Protein 6XL7 (pdb70)

Organism: Anopheles freeborni (NCBI:txid7170)

Solvent-accessible surface area: 7331 Å² total; per-residue (Å²): 26,179,111,2,23,117,52,0,69,122,5,19,172,100,6,98,50,67,114,127,42,123,73,61,1,10,124,9,0,66,111,0,9,67,39,43,0,107,95,34,0,30,123,71,0,103,115,36,204,89,101,45,82,3,16,126,87,1,5,62,106,1,11,82,74,0,32,95,30,6,73,96,4,28,15,21,0,0,138,60,9,159,78,83,126,78,102,29,79,74,1,8,105,72,17,62,84,80,5,44,85,26,0,12,103,7,67,21,75,4,61,180,36,1,68,67,211,122,250

InterPro domains:
  IPR056799 Aegyptin/gSG7 salivary protein-like, four-helix bundle [PF25001] (2-114)

Nearest PDB structures (foldseek):
  6xl7-assembly1_A  TM=1.008E+00  e=3.452E-20  Anopheles freeborni
  6xke-assembly1_A  TM=9.863E-01  e=7.454E-12  Anopheles albimanus
  8uh2-assembly1_C  TM=9.551E-01  e=2.753E-10  Anopheles albimanus
  6xmb-assembly1_B  TM=8.067E-01  e=2.455E-10  Anopheles stephensi
  6xmb-assembly2_C-2  TM=8.114E-01  e=1.930E-09  Anopheles stephensi

B-factor: mean 20.25, std 9.91, range [6.24, 59.27]

Structure (mmCIF, N/CA/C/O backbone):
data_6XL7
#
_entry.id   6XL7
#
_cell.length_a   85.980
_cell.length_b   85.980
_cell.length_c   46.080
_cell.angle_alpha   90.000
_cell.angle_beta   90.000
_cell.angle_gamma   90.000
#
_symmetry.space_group_name_H-M   'P 41 21 2'
#
loop_
_entity.id
_entity.type
_entity.pdbx_description
1 polymer SG7.AF
2 non-polymer 'SULFATE ION'
3 non-polymer 'CHLORIDE ION'
4 water water
#
loop_
_atom_site.group_PDB
_atom_site.id
_atom_site.type_symbol
_atom_site.label_atom_id
_atom_site.label_alt_id
_atom_site.label_comp_id
_atom_site.label_asym_id
_atom_site.label_entity_id
_atom_site.label_seq_id
_atom_site.pdbx_PDB_ins_code
_atom_site.Cartn_x
_atom_site.Cartn_y
_atom_site.Cartn_z
_atom_site.occupancy
_atom_site.B_iso_or_equiv
_atom_site.auth_seq_id
_atom_site.auth_comp_id
_atom_site.auth_asym_id
_atom_site.auth_atom_id
_atom_site.pdbx_PDB_model_num
ATOM 1 N N . ALA A 1 1 ? 22.255 -18.318 54.440 1.00 12.18 1 ALA A N 1
ATOM 2 C CA . ALA A 1 1 ? 22.858 -19.079 55.529 1.00 11.87 1 ALA A CA 1
ATOM 3 C C . ALA A 1 1 ? 24.038 -18.312 56.126 1.00 11.75 1 ALA A C 1
ATOM 4 O O . ALA A 1 1 ? 24.366 -17.221 55.664 1.00 12.33 1 ALA A O 1
ATOM 6 N N . ARG A 1 2 ? 24.664 -18.906 57.152 1.00 13.62 2 ARG A N 1
ATOM 7 C CA . ARG A 1 2 ? 25.797 -18.260 57.809 1.00 12.82 2 ARG A CA 1
ATOM 8 C C . ARG A 1 2 ? 26.901 -17.915 56.814 1.00 12.20 2 ARG A C 1
ATOM 9 O O . ARG A 1 2 ? 27.508 -16.843 56.906 1.00 12.66 2 ARG A O 1
ATOM 17 N N . LYS A 1 3 ? 27.182 -18.809 55.859 1.00 13.86 3 LYS A N 1
ATOM 18 C CA . LYS A 1 3 ? 28.240 -18.517 54.888 1.00 14.41 3 LYS A CA 1
ATOM 19 C C . LYS A 1 3 ? 27.957 -17.246 54.102 1.00 13.13 3 LYS A C 1
ATOM 20 O O . LYS A 1 3 ? 28.890 -16.510 53.752 1.00 13.53 3 LYS A O 1
ATOM 26 N N . HIS A 1 4 ? 26.684 -16.953 53.832 1.00 11.37 4 HIS A N 1
ATOM 27 C CA . HIS A 1 4 ? 26.340 -15.732 53.113 1.00 11.21 4 HIS A CA 1
ATOM 28 C C . HIS A 1 4 ? 26.514 -14.499 53.984 1.00 10.88 4 HIS A C 1
ATOM 29 O O . HIS A 1 4 ? 26.903 -13.434 53.486 1.00 11.35 4 HIS A O 1
ATOM 36 N N . VAL A 1 5 ? 26.210 -14.617 55.280 1.00 10.54 5 VAL A N 1
ATOM 37 C CA . VAL A 1 5 ? 26.508 -13.535 56.212 1.00 11.23 5 VAL A CA 1
ATOM 38 C C . VAL A 1 5 ? 27.999 -13.231 56.193 1.00 10.98 5 VAL A C 1
ATOM 39 O O . VAL A 1 5 ? 28.409 -12.067 56.092 1.00 10.98 5 VAL A O 1
ATOM 43 N N . GLN A 1 6 ? 28.827 -14.277 56.244 1.00 11.81 6 GLN A N 1
ATOM 44 C CA . GLN A 1 6 ? 30.272 -14.060 56.247 1.00 11.80 6 GLN A CA 1
ATOM 45 C C . GLN A 1 6 ? 30.744 -13.409 54.951 1.00 11.47 6 GLN A C 1
ATOM 46 O O . GLN A 1 6 ? 31.566 -12.485 54.988 1.00 12.12 6 GLN A O 1
ATOM 52 N N . GLU A 1 7 ? 30.241 -13.870 53.800 1.00 11.60 7 GLU A N 1
ATOM 53 C CA . GLU A 1 7 ? 30.658 -13.277 52.532 1.00 11.91 7 GLU A CA 1
ATOM 54 C C . GLU A 1 7 ? 30.209 -11.823 52.442 1.00 13.18 7 GLU A C 1
ATOM 55 O O . GLU A 1 7 ? 30.947 -10.954 51.958 1.00 13.14 7 GLU A O 1
ATOM 61 N N . LEU A 1 8 ? 29.006 -11.530 52.928 1.00 10.92 8 LEU A N 1
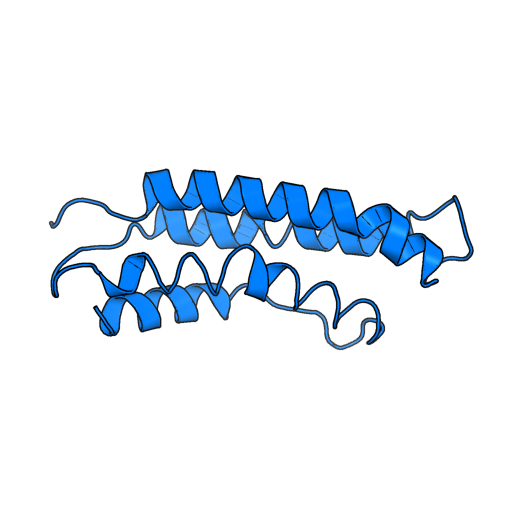ATOM 62 C CA . LEU A 1 8 ? 28.538 -10.157 52.949 1.00 11.67 8 LEU A CA 1
ATOM 63 C C . LEU A 1 8 ? 29.397 -9.298 53.874 1.00 10.81 8 LEU A C 1
ATOM 64 O O . LEU A 1 8 ? 29.737 -8.155 53.539 1.00 12.69 8 LEU A O 1
ATOM 69 N N . LEU A 1 9 ? 29.755 -9.820 55.047 1.00 11.85 9 LEU A N 1
ATOM 70 C CA . LEU A 1 9 ? 30.582 -9.036 55.963 1.00 12.95 9 LEU A CA 1
ATOM 71 C C . LEU A 1 9 ? 32.002 -8.857 55.436 1.00 12.17 9 LEU A C 1
ATOM 72 O O . LEU A 1 9 ? 32.634 -7.827 55.709 1.00 14.01 9 LEU A O 1
ATOM 77 N N . LYS A 1 10 ? 32.508 -9.822 54.668 1.00 11.13 10 LYS A N 1
ATOM 78 C CA . LYS A 1 10 ? 33.773 -9.622 53.969 1.00 13.38 10 LYS A CA 1
ATOM 79 C C . LYS A 1 10 ? 33.697 -8.390 53.077 1.00 14.95 10 LYS A C 1
ATOM 80 O O . LYS A 1 10 ? 34.629 -7.573 53.041 1.00 17.33 10 LYS A O 1
ATOM 86 N N . THR A 1 11 ? 32.571 -8.219 52.392 1.00 13.53 11 THR A N 1
ATOM 87 C CA . THR A 1 11 ? 32.365 -7.038 51.562 1.00 14.08 11 THR A CA 1
ATOM 88 C C . THR A 1 11 ? 32.271 -5.771 52.409 1.00 15.23 11 THR A C 1
ATOM 89 O O . THR A 1 11 ? 32.818 -4.727 52.033 1.00 14.94 11 THR A O 1
ATOM 93 N N . PHE A 1 12 ? 31.596 -5.830 53.564 1.00 13.02 12 PHE A N 1
ATOM 94 C CA . PHE A 1 12 ? 31.521 -4.646 54.416 1.00 14.89 12 PHE A CA 1
ATOM 95 C C . PHE A 1 12 ? 32.890 -4.240 54.942 1.00 14.94 12 PHE A C 1
ATOM 96 O O . PHE A 1 12 ? 33.152 -3.043 55.122 1.00 16.01 12 PHE A O 1
ATOM 104 N N . ARG A 1 13 ? 33.777 -5.211 55.189 1.00 15.59 13 ARG A N 1
ATOM 105 C CA . ARG A 1 13 ? 35.141 -4.888 55.598 1.00 16.07 13 ARG A CA 1
ATOM 106 C C . ARG A 1 13 ? 35.826 -3.989 54.577 1.00 17.73 13 ARG A C 1
ATOM 107 O O . ARG A 1 13 ? 36.692 -3.184 54.939 1.00 19.02 13 ARG A O 1
ATOM 115 N N . ARG A 1 14 ? 35.434 -4.086 53.306 1.00 17.62 14 ARG A N 1
ATOM 116 C CA A ARG A 1 14 ? 36.008 -3.259 52.250 0.46 20.48 14 ARG A CA 1
ATOM 117 C CA B ARG A 1 14 ? 36.022 -3.259 52.262 0.54 20.48 14 ARG A CA 1
ATOM 118 C C . ARG A 1 14 ? 35.478 -1.832 52.253 1.00 23.30 14 ARG A C 1
ATOM 119 O O . ARG A 1 14 ? 36.035 -0.984 51.546 1.00 29.24 14 ARG A O 1
ATOM 134 N N . ILE A 1 15 ? 34.420 -1.554 53.013 1.00 17.20 15 ILE A N 1
ATOM 135 C CA . ILE A 1 15 ? 33.907 -0.191 53.205 1.00 18.42 15 ILE A CA 1
ATOM 136 C C . ILE A 1 15 ? 34.701 0.380 54.368 1.00 26.55 15 ILE A C 1
ATOM 137 O O . ILE A 1 15 ? 34.361 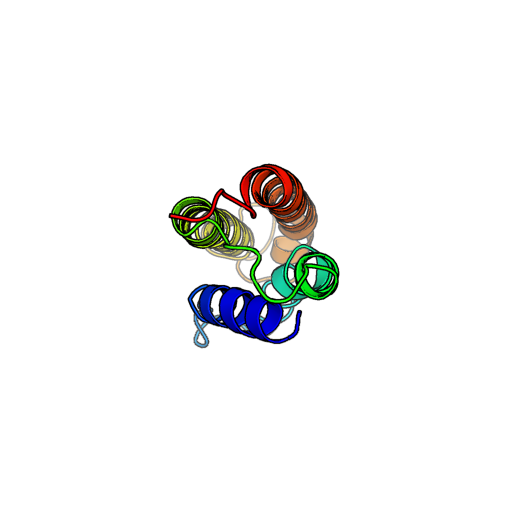0.189 55.537 1.00 26.43 15 ILE A O 1
ATOM 142 N N . ASP A 1 16 ? 35.776 1.088 54.045 1.00 24.76 16 ASP A N 1
ATOM 143 C CA . ASP A 1 16 ? 36.689 1.569 55.066 1.00 26.89 16 ASP A CA 1
ATOM 144 C C . ASP A 1 16 ? 36.268 2.939 55.575 1.00 27.60 16 ASP A C 1
ATOM 145 O O . ASP A 1 16 ? 35.555 3.692 54.907 1.00 23.29 16 ASP A O 1
ATOM 150 N N . PHE A 1 17 ? 36.719 3.245 56.786 1.00 22.38 17 PHE A N 1
ATOM 151 C CA . PHE A 1 17 ? 36.518 4.537 57.417 1.00 18.04 17 PHE A CA 1
ATOM 152 C C . PHE A 1 17 ? 37.878 5.117 57.772 1.00 24.13 17 PHE A C 1
ATOM 153 O O . PHE A 1 17 ? 38.762 4.397 58.248 1.00 27.87 17 PHE A O 1
ATOM 161 N N . ASP A 1 18 ? 38.051 6.412 57.521 1.00 23.26 18 ASP A N 1
ATOM 162 C CA . ASP A 1 18 ? 39.313 7.095 57.801 1.00 22.55 18 ASP A CA 1
ATOM 163 C C . ASP A 1 18 ? 39.313 7.504 59.269 1.00 23.47 18 ASP A C 1
ATOM 164 O O . ASP A 1 18 ? 38.692 8.498 59.649 1.00 22.19 18 ASP A O 1
ATOM 169 N N . GLU A 1 19 ? 40.044 6.746 60.095 1.00 26.40 19 GLU A N 1
ATOM 170 C CA . GLU A 1 19 ? 40.035 6.940 61.540 1.00 23.50 19 GLU A CA 1
ATOM 171 C C . GLU A 1 19 ? 40.705 8.233 61.984 1.00 26.33 19 GLU A C 1
ATOM 172 O O . GLU A 1 19 ? 40.624 8.572 63.169 1.00 30.02 19 GLU A O 1
ATOM 178 N N . THR A 1 20 ? 41.361 8.963 61.082 1.00 25.13 20 THR A N 1
ATOM 179 C CA . THR A 1 20 ? 41.885 10.272 61.446 1.00 23.88 20 THR A CA 1
ATOM 180 C C . THR A 1 20 ? 40.811 11.357 61.456 1.00 23.62 20 THR A C 1
ATOM 181 O O . THR A 1 20 ? 41.076 12.466 61.941 1.00 23.96 20 THR A O 1
ATOM 185 N N . ARG A 1 21 ? 39.614 11.065 60.949 1.00 20.68 21 ARG A N 1
ATOM 186 C CA . ARG A 1 21 ? 38.535 12.040 60.921 1.00 19.08 21 ARG A CA 1
ATOM 187 C C . ARG A 1 21 ? 37.886 12.164 62.301 1.00 19.42 21 ARG A C 1
ATOM 188 O O . ARG A 1 21 ? 38.069 11.314 63.178 1.00 22.59 21 ARG A O 1
ATOM 196 N N . LYS A 1 22 ? 37.139 13.255 62.493 1.00 19.41 22 LYS A N 1
ATOM 197 C CA . LYS A 1 22 ? 36.591 13.567 63.811 1.00 19.10 22 LYS A CA 1
ATOM 198 C C . LYS A 1 22 ? 35.648 12.463 64.272 1.00 17.86 22 LYS A C 1
ATOM 199 O O . LYS A 1 22 ? 34.857 11.934 63.488 1.00 16.85 22 LYS A O 1
ATOM 205 N N . SER A 1 23 ? 35.727 12.135 65.563 1.00 19.53 23 SER A N 1
ATOM 206 C CA A SER A 1 23 ? 34.931 11.029 66.096 0.66 22.94 23 SER A CA 1
ATOM 207 C CA B SER A 1 23 ? 34.932 11.028 66.093 0.34 22.97 23 SER A CA 1
ATOM 208 C C . SER A 1 23 ? 33.435 11.279 65.947 1.00 19.64 23 SER A C 1
ATOM 209 O O . SER A 1 23 ? 32.670 10.331 65.724 1.00 18.46 23 SER A O 1
ATOM 214 N N . VAL A 1 24 ? 32.986 12.525 66.079 1.00 18.70 24 VAL A N 1
ATOM 215 C CA . VAL A 1 24 ? 31.553 12.775 65.947 1.00 16.11 24 VAL A CA 1
ATOM 216 C C . VAL A 1 24 ? 31.073 12.418 64.543 1.00 15.63 24 VAL A C 1
ATOM 217 O O . VAL A 1 24 ? 29.981 11.860 64.367 1.00 16.77 24 VAL A O 1
ATOM 221 N N . TYR A 1 25 ? 31.889 12.710 63.528 1.00 16.03 25 TYR A N 1
ATOM 222 C CA . TYR A 1 25 ? 31.551 12.309 62.169 1.00 14.01 25 TYR A CA 1
ATOM 223 C C . TYR A 1 25 ? 31.615 10.791 62.011 1.00 14.55 25 TYR A C 1
ATOM 224 O O . TYR A 1 25 ? 30.707 10.179 61.433 1.00 13.32 25 TYR A O 1
ATOM 233 N N . LEU A 1 26 ? 32.683 10.165 62.518 1.00 14.80 26 LEU A N 1
ATOM 234 C CA . LEU A 1 26 ? 32.846 8.722 62.352 1.00 15.21 26 LEU A CA 1
ATOM 235 C C . LEU A 1 26 ? 31.681 7.955 62.958 1.00 15.35 26 LEU A C 1
ATOM 236 O O . LEU A 1 26 ? 31.209 6.969 62.377 1.00 16.28 26 LEU A O 1
ATOM 241 N N . GLN A 1 27 ? 31.208 8.386 64.131 1.00 16.28 27 GLN A N 1
ATOM 242 C CA . GLN A 1 27 ? 30.081 7.709 64.765 1.00 18.81 27 GLN A CA 1
ATOM 243 C C . GLN A 1 27 ? 28.841 7.756 63.883 1.00 16.57 27 GLN A C 1
ATOM 244 O O . GLN A 1 27 ? 28.144 6.748 63.723 1.00 17.22 27 GLN A O 1
ATOM 250 N N . SER A 1 28 ? 28.552 8.913 63.293 1.00 14.93 28 SER A N 1
ATOM 251 C CA A SER A 1 28 ? 27.396 9.029 62.412 0.32 13.29 28 SER A CA 1
ATOM 252 C CA B SER A 1 28 ? 27.390 9.018 62.413 0.68 13.21 28 SER A CA 1
ATOM 253 C C . SER A 1 28 ? 27.606 8.254 61.117 1.00 13.04 28 SER A C 1
ATOM 254 O O . SER A 1 28 ? 26.682 7.601 60.613 1.00 13.00 28 SER A O 1
ATOM 259 N N . ALA A 1 29 ? 28.813 8.321 60.553 1.00 11.86 29 ALA A N 1
ATOM 260 C CA . ALA A 1 29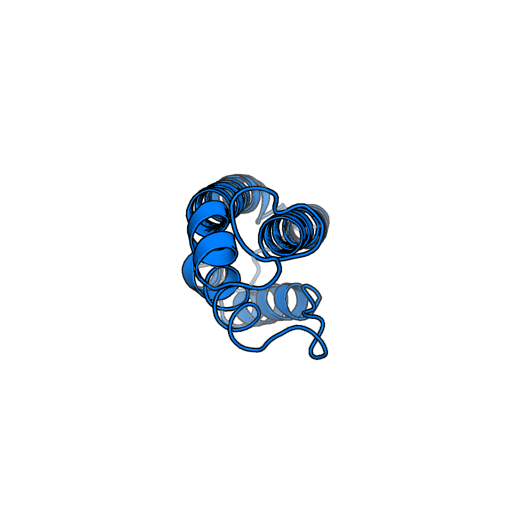 ? 29.083 7.597 59.313 1.00 11.56 29 ALA A CA 1
ATOM 261 C C . ALA A 1 29 ? 28.928 6.095 59.510 1.00 12.24 29 ALA A C 1
ATOM 262 O O . ALA A 1 29 ? 28.282 5.417 58.703 1.00 13.13 29 ALA A O 1
ATOM 264 N N . LYS A 1 30 ? 29.491 5.567 60.599 1.00 13.01 30 LYS A N 1
ATOM 265 C CA . LYS A 1 30 ? 29.391 4.138 60.876 1.00 12.62 30 LYS A CA 1
ATOM 266 C C . LYS A 1 30 ? 27.963 3.731 61.195 1.00 13.25 30 LYS A C 1
ATOM 267 O O . LYS A 1 30 ? 27.493 2.685 60.721 1.00 14.77 30 LYS A O 1
ATOM 273 N N . PHE A 1 31 ? 27.243 4.540 61.978 1.00 14.05 31 PHE A N 1
ATOM 274 C CA A PHE A 1 31 ? 25.861 4.193 62.280 0.37 15.46 31 PHE A CA 1
ATOM 275 C CA B PHE A 1 31 ? 25.850 4.220 62.282 0.63 15.44 31 PHE A CA 1
ATOM 276 C C . PHE A 1 31 ? 25.017 4.132 61.015 1.00 15.66 31 PHE A C 1
ATOM 277 O O . PHE A 1 31 ? 24.155 3.257 60.882 1.00 15.70 31 PHE A O 1
ATOM 292 N N . GLY A 1 32 ? 25.249 5.049 60.073 1.00 13.31 32 GLY A N 1
ATOM 293 C CA . GLY A 1 32 ? 24.494 5.011 58.833 1.00 12.17 32 GLY A CA 1
ATOM 294 C C . GLY A 1 32 ? 24.676 3.701 58.094 1.00 11.82 32 GLY A C 1
ATOM 295 O O . GLY A 1 32 ? 23.704 3.077 57.660 1.00 11.89 32 GLY A O 1
ATOM 296 N N . VAL A 1 33 ? 25.929 3.271 57.937 1.00 11.12 33 VAL A N 1
ATOM 297 C CA . VAL A 1 33 ? 26.197 2.015 57.238 1.00 11.42 33 VAL A CA 1
ATOM 298 C C . VAL A 1 33 ? 25.596 0.840 58.001 1.00 11.29 33 VAL A C 1
ATOM 299 O O . VAL A 1 33 ? 24.997 -0.062 57.397 1.00 11.94 33 VAL A O 1
ATOM 303 N N . GLN A 1 34 ? 25.727 0.839 59.330 1.00 12.71 34 GLN A N 1
ATOM 304 C CA . GLN A 1 34 ? 25.193 -0.263 60.132 1.00 13.29 34 GLN A CA 1
ATOM 305 C C . GLN A 1 34 ? 23.681 -0.361 59.997 1.00 14.47 34 GLN A C 1
ATOM 306 O O . GLN A 1 34 ? 23.128 -1.452 59.798 1.00 14.57 34 GLN A O 1
ATOM 312 N N . SER A 1 35 ? 22.987 0.771 60.138 1.00 14.03 35 SER A N 1
ATOM 313 C CA . SER A 1 35 ? 21.531 0.744 60.245 1.00 14.12 35 SER A CA 1
ATOM 314 C C . SER A 1 35 ? 20.871 0.617 58.876 1.00 13.81 35 SER A C 1
ATOM 315 O O . SER A 1 35 ? 19.843 -0.053 58.744 1.00 15.89 35 SER A O 1
ATOM 318 N N . GLN A 1 36 ? 21.435 1.255 57.854 1.00 13.43 36 GLN A N 1
ATOM 319 C CA . GLN A 1 36 ? 20.802 1.256 56.546 1.00 13.23 36 GLN A CA 1
ATOM 320 C C . GLN A 1 36 ? 21.204 0.069 55.681 1.00 13.04 36 GLN A C 1
ATOM 321 O O . GLN A 1 36 ? 20.460 -0.282 54.751 1.00 13.86 36 GLN A O 1
ATOM 327 N N . LEU A 1 37 ? 22.348 -0.559 55.966 1.00 12.41 37 LEU A N 1
ATOM 328 C CA . LEU A 1 37 ? 22.885 -1.593 55.086 1.00 12.13 37 LEU A CA 1
ATOM 329 C C . LEU A 1 37 ? 23.246 -2.887 55.809 1.00 12.85 37 LEU A C 1
ATOM 330 O O . LEU A 1 37 ? 22.719 -3.953 55.460 1.00 12.07 37 LEU A O 1
ATOM 335 N N . ARG A 1 38 ? 24.132 -2.827 56.809 1.00 11.39 38 ARG A N 1
ATOM 336 C CA A ARG A 1 38 ? 24.665 -4.057 57.393 0.47 11.73 38 ARG A CA 1
ATOM 337 C CA B ARG A 1 38 ? 24.660 -4.061 57.377 0.53 11.71 38 ARG A CA 1
ATOM 338 C C . ARG A 1 38 ? 23.560 -4.882 58.048 1.00 11.89 38 ARG A C 1
ATOM 339 O O . ARG A 1 38 ? 23.434 -6.083 57.792 1.00 12.02 38 ARG A O 1
ATOM 354 N N . GLU A 1 39 ? 22.748 -4.247 58.893 1.00 12.06 39 GLU A N 1
ATOM 355 C CA . GLU A 1 39 ? 21.685 -5.010 59.555 1.00 14.94 39 GLU A CA 1
ATOM 356 C C . GLU A 1 39 ? 20.650 -5.563 58.582 1.00 14.17 39 GLU A C 1
ATOM 357 O O . GLU A 1 39 ? 20.423 -6.786 58.590 1.00 14.03 39 GLU A O 1
ATOM 363 N N . PRO A 1 40 ? 20.016 -4.770 57.712 1.00 12.93 40 PRO A N 1
ATOM 364 C CA . PRO A 1 40 ? 18.998 -5.365 56.830 1.00 13.96 40 PRO A CA 1
ATOM 365 C C . PRO A 1 40 ? 19.555 -6.368 55.836 1.00 12.17 40 PRO A C 1
ATOM 366 O O . PRO A 1 40 ? 18.901 -7.381 55.571 1.00 13.94 40 PRO A O 1
ATOM 370 N N . LEU A 1 41 ? 20.756 -6.148 55.302 1.00 11.53 41 LEU A N 1
ATOM 371 C CA . LEU A 1 41 ? 21.255 -7.096 54.308 1.00 11.72 41 LEU A CA 1
ATOM 372 C C . LEU A 1 41 ? 21.716 -8.406 54.944 1.00 11.98 41 LEU A C 1
ATOM 373 O O . LEU A 1 41 ? 21.543 -9.474 54.344 1.00 12.29 41 LEU A O 1
ATOM 378 N N A THR A 1 42 ? 22.305 -8.342 56.137 0.56 11.59 42 THR A N 1
ATOM 379 N N B THR A 1 42 ? 22.300 -8.366 56.152 0.44 11.60 42 THR A N 1
ATOM 380 C CA A THR A 1 42 ? 22.648 -9.566 56.844 0.56 11.74 42 THR A CA 1
ATOM 381 C CA B THR A 1 42 ? 22.649 -9.625 56.810 0.44 11.74 42 THR A CA 1
ATOM 382 C C A THR A 1 42 ? 21.403 -10.396 57.112 0.56 11.93 42 THR A C 1
ATOM 383 C C B THR A 1 42 ? 21.401 -10.425 57.153 0.44 12.03 42 THR A C 1
ATOM 384 O O A THR A 1 42 ? 21.392 -11.610 56.883 0.56 12.33 42 THR A O 1
ATOM 385 O O B THR A 1 42 ? 21.390 -11.654 57.023 0.44 12.47 42 THR A O 1
ATOM 392 N N . LYS A 1 43 ? 20.338 -9.749 57.598 1.00 13.56 43 LYS A N 1
ATOM 393 C CA . LYS A 1 43 ? 19.087 -10.458 57.854 1.00 15.32 43 LYS A CA 1
ATOM 394 C C . LYS A 1 43 ? 18.560 -11.113 56.586 1.00 14.22 43 LYS A C 1
ATOM 395 O O . LYS A 1 43 ? 18.037 -12.234 56.627 1.00 16.99 43 LYS A O 1
ATOM 401 N N . LYS A 1 44 ? 18.687 -10.430 55.450 1.00 14.20 44 LYS A N 1
ATOM 402 C CA . LYS A 1 44 ? 18.188 -10.972 54.191 1.00 14.83 44 LYS A CA 1
ATOM 403 C C . LYS A 1 44 ? 18.937 -12.241 53.803 1.00 13.51 44 LYS A C 1
ATOM 404 O O . LYS A 1 44 ? 18.323 -13.276 53.502 1.00 17.19 44 LYS A O 1
ATOM 410 N N . VAL A 1 45 ? 20.270 -12.186 53.801 1.00 12.97 45 VAL A N 1
ATOM 411 C CA . VAL A 1 45 ? 21.042 -13.318 53.297 1.00 13.52 45 VAL A CA 1
ATOM 412 C C . VAL A 1 45 ? 21.065 -14.477 54.270 1.00 14.61 45 VAL A C 1
ATOM 413 O O . VAL A 1 45 ? 21.328 -15.612 53.856 1.00 14.22 45 VAL A O 1
ATOM 417 N N . LEU A 1 46 ? 20.796 -14.227 55.548 1.00 15.80 46 LEU A N 1
ATOM 418 C CA . LEU A 1 46 ? 20.696 -15.325 56.495 1.00 16.67 46 LEU A CA 1
ATOM 419 C C . LEU A 1 46 ? 19.688 -16.368 56.025 1.00 15.88 46 LEU A C 1
ATOM 420 O O . LEU A 1 46 ? 19.897 -17.565 56.244 1.00 18.29 46 LEU A O 1
ATOM 425 N N . ASN A 1 47 ? 18.615 -15.931 55.343 1.00 18.62 47 ASN A N 1
ATOM 426 C CA . ASN A 1 47 ? 17.533 -16.812 54.896 1.00 22.87 47 ASN A CA 1
ATOM 427 C C . ASN A 1 47 ? 17.925 -17.740 53.758 1.00 18.59 47 ASN A C 1
ATOM 428 O O . ASN A 1 47 ? 17.221 -18.724 53.515 1.00 22.73 47 ASN A O 1
ATOM 433 N N . TYR A 1 48 ? 18.995 -17.441 53.041 1.00 15.66 48 TYR A N 1
ATOM 434 C CA . TYR A 1 48 ? 19.290 -18.166 51.815 1.00 13.49 48 TYR A CA 1
ATOM 435 C C . TYR A 1 48 ? 19.665 -19.605 52.134 1.00 15.29 48 TYR A C 1
ATOM 436 O O . TYR A 1 48 ? 20.320 -19.878 53.145 1.00 14.80 48 TYR A O 1
ATOM 445 N N . TRP A 1 49 ? 19.272 -20.533 51.260 1.00 13.06 49 TRP A N 1
ATOM 446 C CA . TRP A 1 49 ? 19.707 -21.908 51.441 1.00 13.32 49 TRP A CA 1
ATOM 447 C C . TRP A 1 49 ? 21.212 -22.015 51.257 1.00 13.22 49 TRP A C 1
ATOM 448 O O . TRP A 1 49 ? 21.871 -21.133 50.694 1.00 12.49 49 TRP A O 1
ATOM 459 N N . ASP A 1 50 ? 21.736 -23.157 51.699 1.00 18.26 50 ASP A N 1
ATOM 460 C CA . ASP A 1 50 ? 23.169 -23.321 51.883 1.00 17.45 50 ASP A CA 1
ATOM 461 C C . ASP A 1 50 ? 23.969 -23.013 50.614 1.00 17.39 50 ASP A C 1
ATOM 462 O O . ASP A 1 50 ? 25.102 -22.531 50.702 1.00 20.00 50 ASP A O 1
ATOM 467 N N . ASP A 1 51 ? 23.414 -23.273 49.424 1.00 13.91 51 ASP A N 1
ATOM 468 C CA . ASP A 1 51 ? 24.194 -23.171 48.193 1.00 13.89 51 ASP A CA 1
ATOM 469 C C . ASP A 1 51 ? 23.767 -22.029 47.267 1.00 12.61 51 ASP A C 1
ATOM 470 O O . ASP A 1 51 ? 24.150 -22.011 46.091 1.00 15.17 51 ASP A O 1
ATOM 475 N N . VAL A 1 52 ? 23.014 -21.055 47.779 1.00 12.19 52 VAL A N 1
ATOM 476 C CA . VAL A 1 52 ? 22.802 -19.825 47.021 1.00 12.02 52 VAL A CA 1
ATOM 477 C C . VAL A 1 52 ? 24.149 -19.188 46.703 1.00 13.83 52 VAL A C 1
ATOM 478 O O . VAL A 1 52 ? 25.071 -19.185 47.533 1.00 13.31 52 VAL A O 1
ATOM 482 N N . LYS A 1 53 ? 24.274 -18.652 45.488 1.00 13.05 53 LYS A N 1
ATOM 483 C CA . LYS A 1 53 ? 25.464 -17.915 45.073 1.00 12.73 53 LYS A CA 1
ATOM 484 C C . LYS A 1 53 ? 25.167 -16.419 45.080 1.00 14.45 53 LYS A C 1
ATOM 485 O O . LYS A 1 53 ? 24.143 -15.979 44.541 1.00 14.24 53 LYS A O 1
ATOM 491 N N . LEU A 1 54 ? 26.045 -15.642 45.710 1.00 12.89 54 LEU A N 1
ATOM 492 C CA . LEU A 1 54 ? 25.934 -14.188 45.688 1.00 12.11 54 LEU A CA 1
ATOM 493 C C . LEU A 1 54 ? 26.650 -13.626 44.466 1.00 12.64 54 LEU A C 1
ATOM 494 O O . LEU A 1 54 ? 27.661 -14.164 44.011 1.00 14.21 54 LEU A O 1
ATOM 499 N N . SER A 1 55 ? 26.128 -12.513 43.959 1.00 13.18 55 SER A N 1
ATOM 500 C CA . SER A 1 55 ? 26.734 -11.816 42.829 1.00 15.14 55 SER A CA 1
ATOM 501 C C . SER A 1 55 ? 27.902 -10.954 43.301 1.00 14.59 55 SER A C 1
ATOM 502 O O . SER A 1 55 ? 27.707 -9.965 44.019 1.00 12.73 55 SER A O 1
ATOM 505 N N . LYS A 1 56 ? 29.109 -11.294 42.845 1.00 14.14 56 LYS A N 1
ATOM 506 C CA . LYS A 1 56 ? 30.284 -10.503 43.203 1.00 17.22 56 LYS A CA 1
ATOM 507 C C . LYS A 1 56 ? 30.207 -9.094 42.627 1.00 15.38 56 LYS A C 1
ATOM 508 O O . LYS A 1 56 ? 30.617 -8.132 43.285 1.00 16.01 56 LYS A O 1
ATOM 514 N N . THR A 1 57 ? 29.671 -8.944 41.417 1.00 17.11 57 THR A N 1
ATOM 515 C CA . THR A 1 57 ? 29.550 -7.603 40.849 1.00 16.99 57 THR A CA 1
ATOM 516 C C . THR A 1 57 ? 28.580 -6.756 41.656 1.00 15.00 57 THR A C 1
ATOM 517 O O . THR A 1 57 ? 28.817 -5.563 41.863 1.00 16.25 57 THR A O 1
ATOM 521 N N . CYS A 1 58 ? 27.49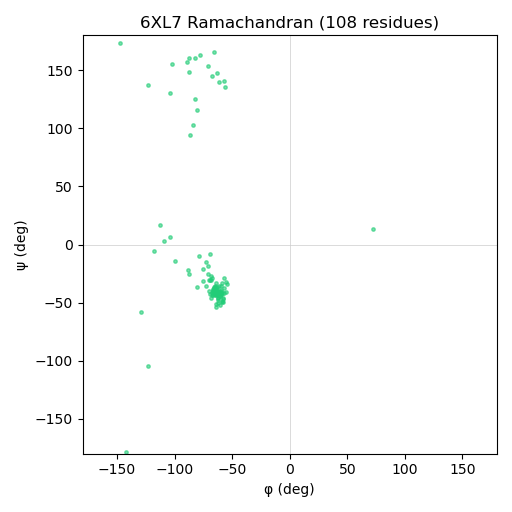7 -7.359 42.151 1.00 13.55 58 CYS A N 1
ATOM 522 C CA . CYS A 1 58 ? 26.561 -6.629 42.999 1.00 14.55 58 CYS A CA 1
ATOM 523 C C . CYS A 1 58 ? 27.242 -6.156 44.275 1.00 12.24 58 CYS A C 1
ATOM 524 O O . CYS A 1 58 ? 27.095 -4.995 44.685 1.00 13.34 58 CYS A O 1
ATOM 527 N N . LEU A 1 59 ? 27.998 -7.049 44.919 1.00 12.09 59 LEU A N 1
ATOM 528 C CA . LEU A 1 59 ? 28.689 -6.691 46.154 1.00 13.08 59 LEU A CA 1
ATOM 529 C C . LEU A 1 59 ? 29.722 -5.599 45.913 1.00 12.67 59 LEU A C 1
ATOM 530 O O . LEU A 1 59 ? 29.823 -4.642 46.695 1.00 12.52 59 LEU A O 1
ATOM 535 N N . ASP A 1 60 ? 30.474 -5.704 44.818 1.00 13.79 60 ASP A N 1
ATOM 536 C CA . ASP A 1 60 ? 31.496 -4.707 44.508 1.00 13.87 60 ASP A CA 1
ATOM 537 C C . ASP A 1 60 ? 30.878 -3.331 44.286 1.00 14.95 60 ASP A C 1
ATOM 538 O O . ASP A 1 60 ? 31.428 -2.315 44.733 1.00 15.20 60 ASP A O 1
ATOM 543 N N . ARG A 1 61 ? 29.733 -3.281 43.596 1.00 13.59 61 ARG A N 1
ATOM 544 C CA . ARG A 1 61 ? 29.049 -2.008 43.378 1.00 15.72 61 ARG A CA 1
ATOM 545 C C . ARG A 1 61 ? 28.558 -1.413 44.684 1.00 13.91 61 ARG A C 1
ATOM 546 O O . ARG A 1 61 ? 28.555 -0.186 44.846 1.00 13.67 61 ARG A O 1
ATOM 554 N N . MET A 1 62 ? 28.116 -2.247 45.625 1.00 13.25 62 MET A N 1
ATOM 555 C CA . MET A 1 62 ? 27.723 -1.697 46.913 1.00 13.94 62 MET A CA 1
ATOM 556 C C . MET A 1 62 ? 28.887 -0.979 47.575 1.00 13.94 62 MET A C 1
ATOM 557 O O . MET A 1 62 ? 28.715 0.105 48.142 1.00 13.48 62 MET A O 1
ATOM 562 N N . VAL A 1 63 ? 30.086 -1.555 47.496 1.00 11.94 63 VAL A N 1
ATOM 563 C CA . VAL A 1 63 ? 31.249 -0.947 48.136 1.00 13.26 63 VAL A CA 1
ATOM 564 C C . VAL A 1 63 ? 31.541 0.426 47.538 1.00 12.37 63 VAL A C 1
ATOM 565 O O . VAL A 1 63 ? 31.713 1.409 48.267 1.00 12.40 63 VAL A O 1
ATOM 569 N N . THR A 1 64 ? 31.617 0.519 46.207 1.00 11.46 64 THR A N 1
ATOM 570 C CA . THR A 1 64 ? 31.966 1.809 45.608 1.00 12.69 64 THR A CA 1
ATOM 571 C C . THR A 1 64 ? 30.867 2.834 45.838 1.00 13.03 64 THR A C 1
ATOM 572 O O . THR A 1 64 ? 31.160 3.997 46.137 1.00 12.04 64 THR A O 1
ATOM 576 N N . LYS A 1 65 ? 29.601 2.421 45.741 1.00 12.20 65 LYS A N 1
ATOM 577 C CA . LYS A 1 65 ? 28.506 3.361 45.952 1.00 12.52 65 LYS A CA 1
ATOM 578 C C . LYS A 1 65 ? 28.526 3.914 47.368 1.00 11.94 65 LYS A C 1
ATOM 579 O O . LYS A 1 65 ? 28.367 5.125 47.574 1.00 11.58 65 LYS A O 1
ATOM 585 N N . VAL A 1 66 ? 28.747 3.050 48.358 1.00 10.75 66 VAL A N 1
ATOM 586 C CA . VAL A 1 66 ? 28.796 3.505 49.746 1.00 11.27 66 VAL A CA 1
ATOM 587 C C . VAL A 1 66 ? 29.981 4.425 49.956 1.00 12.77 66 VAL A C 1
ATOM 588 O O . VAL A 1 66 ? 29.869 5.471 50.613 1.00 12.72 66 VAL A O 1
ATOM 592 N N . ASN A 1 67 ? 31.133 4.083 49.384 1.00 11.84 67 ASN A N 1
ATOM 593 C CA A ASN A 1 67 ? 32.275 4.942 49.593 0.63 13.01 67 ASN A CA 1
ATOM 594 C CA B ASN A 1 67 ? 32.329 4.923 49.495 0.37 13.00 67 ASN A CA 1
ATOM 595 C C . ASN A 1 67 ? 32.041 6.340 49.012 1.00 11.95 67 ASN A C 1
ATOM 596 O O . ASN A 1 67 ? 32.381 7.334 49.663 1.00 12.36 67 ASN A O 1
ATOM 605 N N . ASP A 1 68 ? 31.383 6.448 47.846 1.00 11.70 68 ASP A N 1
ATOM 606 C CA . ASP A 1 68 ? 31.076 7.762 47.273 1.00 11.75 68 ASP A CA 1
ATOM 607 C C . ASP A 1 68 ? 30.056 8.529 48.112 1.00 11.40 68 ASP A C 1
ATOM 608 O O . ASP A 1 68 ? 30.203 9.743 48.328 1.00 10.65 68 ASP A O 1
ATOM 613 N N . VAL A 1 69 ? 29.010 7.849 48.573 1.00 10.17 69 VAL A N 1
ATOM 614 C CA . VAL A 1 69 ? 28.001 8.483 49.418 1.00 9.65 69 VAL A CA 1
ATOM 615 C C . VAL A 1 69 ? 28.619 8.958 50.728 1.00 9.84 69 VAL A C 1
ATOM 616 O O . VAL A 1 69 ? 28.326 10.062 51.208 1.00 10.17 69 VAL A O 1
ATOM 620 N N . LYS A 1 70 ? 29.517 8.157 51.306 1.00 9.69 70 LYS A N 1
ATOM 621 C CA . LYS A 1 70 ? 30.158 8.534 52.558 1.00 10.02 70 LYS A CA 1
ATOM 622 C C . LYS A 1 70 ? 31.132 9.695 52.367 1.00 9.16 70 LYS A C 1
ATOM 623 O O . LYS A 1 70 ? 31.180 10.603 53.207 1.00 10.27 70 LYS A O 1
ATOM 629 N N . GLU A 1 71 ? 31.900 9.714 51.269 1.00 10.20 71 GLU A N 1
ATOM 630 C CA . GLU A 1 71 ? 32.757 10.872 51.014 1.00 11.01 71 GLU A CA 1
ATOM 631 C C . GLU A 1 71 ? 31.926 12.139 50.863 1.00 10.16 71 GLU A C 1
ATOM 632 O O . GLU A 1 71 ? 32.349 13.227 51.282 1.00 10.61 71 GLU A O 1
ATOM 638 N N . THR A 1 72 ? 30.734 12.018 50.271 1.00 9.46 72 THR A N 1
ATOM 639 C CA . THR A 1 72 ? 29.861 13.176 50.109 1.00 9.67 72 THR A CA 1
ATOM 640 C C . THR A 1 72 ? 29.382 13.681 51.465 1.00 8.85 72 THR A C 1
ATOM 641 O O . THR A 1 72 ? 29.375 14.895 51.714 1.00 9.33 72 THR A O 1
ATOM 645 N N . PHE A 1 73 ? 28.994 12.764 52.356 1.00 8.82 73 PHE A N 1
ATOM 646 C CA . PHE A 1 73 ? 28.643 13.119 53.727 1.00 9.21 73 PHE A CA 1
ATOM 647 C C . PHE A 1 73 ? 29.803 13.821 54.418 1.00 9.26 73 PHE A C 1
ATOM 648 O O . PHE A 1 73 ? 29.621 14.873 55.048 1.00 9.77 73 PHE A O 1
ATOM 656 N N . TYR A 1 74 ? 31.016 13.267 54.293 1.00 9.92 74 TYR A N 1
ATOM 657 C CA . TYR A 1 74 ? 32.173 13.895 54.925 1.00 10.69 74 TYR A CA 1
ATOM 658 C C . TYR A 1 74 ? 32.406 15.298 54.383 1.00 11.16 74 TYR A C 1
ATOM 659 O O . TYR A 1 74 ? 32.739 16.214 55.143 1.00 10.12 74 TYR A O 1
ATOM 668 N N . ALA A 1 75 ? 32.244 15.487 53.071 1.00 10.52 75 ALA A N 1
ATOM 669 C CA . ALA A 1 75 ? 32.397 16.816 52.497 1.00 10.78 75 ALA A CA 1
ATOM 670 C C . ALA A 1 75 ? 31.418 17.797 53.132 1.00 8.84 75 ALA A C 1
ATOM 671 O O . ALA A 1 75 ? 31.785 18.934 53.463 1.00 10.45 75 ALA A O 1
ATOM 673 N N . GLY A 1 76 ? 30.163 17.372 53.326 1.00 9.09 76 GLY A N 1
ATOM 674 C CA . GLY A 1 76 ? 29.173 18.253 53.933 1.00 9.33 76 GLY A CA 1
ATOM 675 C C . GLY A 1 76 ? 29.443 18.559 55.394 1.00 9.11 76 GLY A C 1
ATOM 676 O O . GLY A 1 76 ? 29.038 19.615 55.889 1.00 10.85 76 GLY A O 1
ATOM 677 N N . PHE A 1 77 ? 30.128 17.653 56.097 1.00 9.37 77 PHE A N 1
ATOM 678 C CA . PHE A 1 77 ? 30.526 17.891 57.482 1.00 9.93 77 PHE A CA 1
ATOM 679 C C . PHE A 1 77 ? 31.690 18.863 57.570 1.00 11.88 77 PHE A C 1
ATOM 680 O O . PHE A 1 77 ? 31.782 19.639 58.536 1.00 12.20 77 PHE A O 1
ATOM 688 N N . SER A 1 78 ? 32.567 18.854 56.564 1.00 11.37 78 SER A N 1
ATOM 689 C CA . SER A 1 78 ? 33.872 19.494 56.675 1.00 11.52 78 SER A CA 1
ATOM 690 C C . SER A 1 78 ? 34.088 20.543 55.590 1.00 12.01 78 SER A C 1
ATOM 691 O O . SER A 1 78 ? 33.509 21.626 55.659 1.00 12.75 78 SER A O 1
ATOM 694 N N . TYR A 1 79 ? 34.900 20.223 54.581 1.00 12.38 79 TYR A N 1
ATOM 695 C CA . TYR A 1 79 ? 35.475 21.239 53.706 1.00 13.17 79 TYR A CA 1
ATOM 696 C C . TYR A 1 79 ? 34.478 21.859 52.731 1.00 12.72 79 TYR A C 1
ATOM 697 O O . TYR A 1 79 ? 34.786 22.909 52.156 1.00 16.72 79 TYR A O 1
ATOM 706 N N . ALA A 1 80 ? 33.310 21.254 52.527 1.00 11.86 80 ALA A N 1
ATOM 707 C CA . ALA A 1 80 ? 32.280 21.836 51.675 1.00 12.31 80 ALA A CA 1
ATOM 708 C C . ALA A 1 80 ? 31.137 22.461 52.460 1.00 13.05 80 ALA A C 1
ATOM 709 O O . ALA A 1 80 ? 30.150 22.884 51.855 1.00 15.90 80 ALA A O 1
ATOM 711 N N . CYS A 1 81 ? 31.241 22.539 53.782 1.00 12.28 81 CYS A N 1
ATOM 712 C CA . CYS A 1 81 ? 30.169 23.140 54.565 1.00 13.00 81 CYS A CA 1
ATOM 713 C C . CYS A 1 81 ? 30.313 24.655 54.548 1.00 14.91 81 CYS A C 1
ATOM 714 O O . CYS A 1 81 ? 31.365 25.187 54.919 1.00 17.48 81 CYS A O 1
ATOM 717 N N . GLU A 1 82 ? 29.247 25.342 54.141 1.00 14.80 82 GLU A N 1
ATOM 718 C CA . GLU A 1 82 ? 29.210 26.795 54.116 1.00 17.92 82 GLU A CA 1
ATOM 719 C C . GLU A 1 82 ? 28.141 27.371 55.025 1.00 16.48 82 GLU A C 1
ATOM 720 O O . GLU A 1 82 ? 28.073 28.596 55.181 1.00 20.10 82 GLU A O 1
ATOM 726 N N . SER A 1 83 ? 27.316 26.530 55.634 1.00 13.90 83 SER A N 1
ATOM 727 C CA . SER A 1 83 ? 26.204 26.991 56.447 1.00 12.05 83 SER A CA 1
ATOM 728 C C . SER A 1 83 ? 26.594 27.242 57.895 1.00 14.03 83 SER A C 1
ATOM 729 O O . SER A 1 83 ? 25.940 28.044 58.570 1.00 15.36 83 SER A O 1
ATOM 732 N N . HIS A 1 84 ? 27.637 26.568 58.381 1.00 12.97 84 HIS A N 1
ATOM 733 C CA . HIS A 1 84 ? 28.067 26.660 59.768 1.00 12.51 84 HIS A CA 1
ATOM 734 C C . HIS A 1 84 ? 29.577 26.488 59.784 1.00 13.20 84 HIS A C 1
ATOM 735 O O . HIS A 1 84 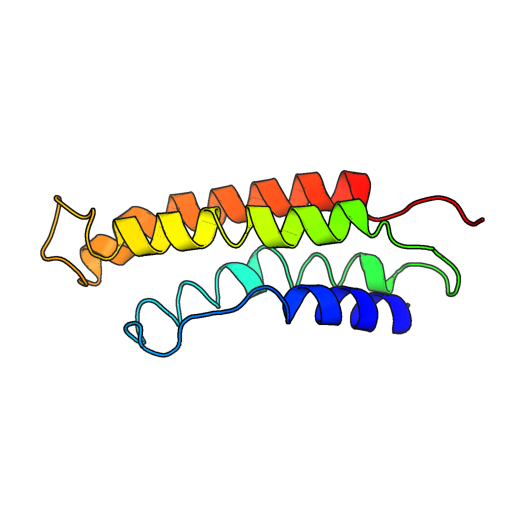? 30.186 26.183 58.759 1.00 14.09 84 HIS A O 1
ATOM 742 N N . ASN A 1 85 ? 30.186 26.668 60.957 1.00 16.84 85 ASN A N 1
ATOM 743 C CA . ASN A 1 85 ? 31.622 26.432 61.080 1.00 16.53 85 ASN A CA 1
ATOM 744 C C . ASN A 1 85 ? 31.950 25.014 60.642 1.00 16.04 85 ASN A C 1
ATOM 745 O O . ASN A 1 85 ? 31.252 24.060 60.991 1.00 16.41 85 ASN A O 1
ATOM 750 N N . GLN A 1 86 ? 33.011 24.872 59.857 1.00 15.25 86 GLN A N 1
ATOM 751 C CA . GLN A 1 86 ? 33.338 23.552 59.346 1.00 15.82 86 GLN A CA 1
ATOM 752 C C . GLN A 1 86 ? 33.685 22.606 60.493 1.00 14.13 86 GLN A C 1
ATOM 753 O O . GLN A 1 86 ? 34.198 23.019 61.539 1.00 16.57 86 GLN A O 1
ATOM 759 N N . TYR A 1 87 ? 33.352 21.328 60.306 1.00 15.00 87 TYR A N 1
ATOM 760 C CA . TYR A 1 87 ? 33.557 20.262 61.286 1.00 15.54 87 TYR A CA 1
ATOM 761 C C . TYR A 1 87 ? 32.598 20.358 62.469 1.00 15.29 87 TYR A C 1
ATOM 762 O O . TYR A 1 87 ? 32.787 19.658 63.473 1.00 17.86 87 TYR A O 1
ATOM 771 N N . SER A 1 88 ? 31.550 21.174 62.372 1.00 13.64 88 SER A N 1
ATOM 772 C CA . SER A 1 88 ? 30.624 21.345 63.485 1.00 14.65 88 SER A CA 1
ATOM 773 C C . SER A 1 88 ? 29.516 20.297 63.446 1.00 13.70 88 SER A C 1
ATOM 774 O O . SER A 1 88 ? 29.216 19.700 62.410 1.00 14.49 88 SER A O 1
ATOM 777 N N . VAL A 1 89 ? 28.880 20.114 64.603 1.00 14.68 89 VAL A N 1
ATOM 778 C CA . VAL A 1 89 ? 27.698 19.263 64.693 1.00 14.18 89 VAL A CA 1
ATOM 779 C C . VAL A 1 89 ? 26.592 19.779 63.779 1.00 13.23 89 VAL A C 1
ATOM 780 O O . VAL A 1 89 ? 25.854 18.991 63.172 1.00 13.38 89 VAL A O 1
ATOM 784 N N . ASP A 1 90 ? 26.474 21.105 63.638 1.00 12.50 90 ASP A N 1
ATOM 785 C CA . ASP A 1 90 ? 25.442 21.647 62.758 1.00 12.55 90 ASP A CA 1
ATOM 786 C C . ASP A 1 90 ? 25.695 21.277 61.300 1.00 12.15 90 ASP A C 1
ATOM 787 O O . ASP A 1 90 ? 24.755 20.929 60.578 1.00 11.33 90 ASP A O 1
ATOM 792 N N . CYS A 1 91 ? 26.950 21.330 60.845 1.00 10.41 91 CYS A N 1
ATOM 793 C CA . CYS A 1 91 ? 27.245 20.828 59.499 1.00 9.86 91 CYS A CA 1
ATOM 794 C C . CYS A 1 91 ? 26.892 19.354 59.375 1.00 10.36 91 CYS A C 1
ATOM 795 O O . CYS A 1 91 ? 26.292 18.929 58.380 1.00 11.28 91 CYS A O 1
ATOM 798 N N . LEU A 1 92 ? 27.266 18.557 60.379 1.00 10.53 92 LEU A N 1
ATOM 799 C CA . LEU A 1 92 ? 26.998 17.122 60.345 1.00 10.54 92 LEU A CA 1
ATOM 800 C C . LEU A 1 92 ? 25.503 16.852 60.231 1.00 10.91 92 LEU A C 1
ATOM 801 O O . LEU A 1 92 ? 25.066 16.065 59.384 1.00 11.33 92 LEU A O 1
ATOM 806 N N . GLU A 1 93 ? 24.702 17.503 61.078 1.00 10.81 93 GLU A N 1
ATOM 807 C CA . GLU A 1 93 ? 23.270 17.231 61.104 1.00 12.08 93 GLU A CA 1
ATOM 808 C C . GLU A 1 93 ? 22.590 17.710 59.829 1.00 14.00 93 GLU A C 1
ATOM 809 O O . GLU A 1 93 ? 21.600 17.112 59.395 1.00 13.02 93 GLU A O 1
ATOM 815 N N . ALA A 1 94 ? 23.114 18.763 59.207 1.00 11.67 94 ALA A N 1
ATOM 816 C CA . ALA A 1 94 ? 22.534 19.236 57.955 1.00 11.55 94 ALA A CA 1
ATOM 817 C C . ALA A 1 94 ? 22.798 18.277 56.801 1.00 11.09 94 ALA A C 1
ATOM 818 O O . ALA A 1 94 ? 22.035 18.267 55.828 1.00 11.29 94 ALA A O 1
ATOM 820 N N . ALA A 1 95 ? 23.868 17.484 56.881 1.00 10.85 95 ALA A N 1
ATOM 821 C CA . ALA A 1 95 ? 24.235 16.564 55.808 1.00 9.21 95 ALA A CA 1
ATOM 822 C C . ALA A 1 95 ? 23.789 15.132 56.073 1.00 10.42 95 ALA A C 1
ATOM 823 O O . ALA A 1 95 ? 23.785 14.319 55.140 1.00 11.77 95 ALA A O 1
ATOM 825 N N . LYS A 1 96 ? 23.403 14.812 57.308 1.00 10.27 96 LYS A N 1
ATOM 826 C CA . LYS A 1 96 ? 23.107 13.439 57.690 1.00 12.24 96 LYS A CA 1
ATOM 827 C C . LYS A 1 96 ? 21.845 12.863 57.050 1.00 9.83 96 LYS A C 1
ATOM 828 O O . LYS A 1 96 ? 21.885 11.705 56.604 1.00 10.83 96 LYS A O 1
ATOM 834 N N . PRO A 1 97 ? 20.722 13.589 56.956 1.00 10.93 97 PRO A N 1
ATOM 835 C CA . PRO A 1 97 ? 19.528 12.954 56.362 1.00 11.68 97 PRO A CA 1
ATOM 836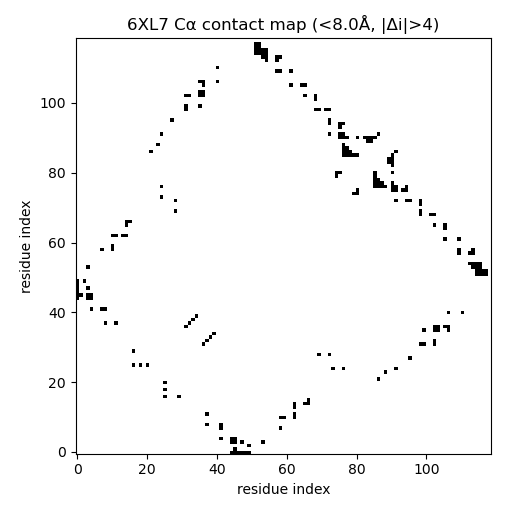 C C . PRO A 1 97 ? 19.732 12.501 54.926 1.00 11.80 97 PRO A C 1
ATOM 837 O O . PRO A 1 97 ? 19.276 11.411 54.546 1.00 11.40 97 PRO A O 1
ATOM 841 N N . SER A 1 98 ? 20.422 13.294 54.110 1.00 11.59 98 SER A N 1
ATOM 842 C CA . SER A 1 98 ? 20.648 12.866 52.732 1.00 11.15 98 SER A CA 1
ATOM 843 C C . SER A 1 98 ? 21.623 11.700 52.656 1.00 10.15 98 SER A C 1
ATOM 844 O O . SER A 1 98 ? 21.500 10.852 51.762 1.00 10.55 98 SER A O 1
ATOM 847 N N . TYR A 1 99 ? 22.568 11.623 53.595 1.00 9.00 99 TYR A N 1
ATOM 848 C CA . TYR A 1 99 ? 23.447 10.461 53.695 1.00 9.66 99 TYR A CA 1
ATOM 849 C C . TYR A 1 99 ? 22.635 9.199 53.950 1.00 10.30 99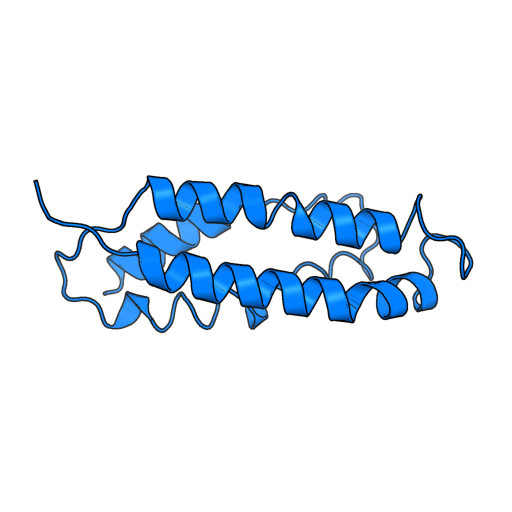 TYR A C 1
ATOM 850 O O . TYR A 1 99 ? 22.776 8.197 53.238 1.00 10.86 99 TYR A O 1
ATOM 859 N N . LEU A 1 100 ? 21.775 9.230 54.964 1.00 10.11 100 LEU A N 1
ATOM 860 C CA . LEU A 1 100 ? 20.990 8.047 55.308 1.00 12.37 100 LEU A CA 1
ATOM 861 C C . LEU A 1 100 ? 20.062 7.643 54.167 1.00 11.48 100 LEU A C 1
ATOM 862 O O . LEU A 1 100 ? 19.947 6.451 53.848 1.00 12.13 100 LEU A O 1
ATOM 867 N N . THR A 1 101 ? 19.391 8.616 53.541 1.00 11.95 101 THR A N 1
ATOM 868 C CA . THR A 1 101 ? 18.527 8.323 52.398 1.00 12.24 101 THR A CA 1
ATOM 869 C C . THR A 1 101 ? 19.313 7.687 51.256 1.00 12.37 101 THR A C 1
ATOM 870 O O . THR A 1 101 ? 18.846 6.722 50.633 1.00 12.83 101 THR A O 1
ATOM 874 N N . ALA A 1 102 ? 20.512 8.197 50.975 1.00 11.16 102 ALA A N 1
ATOM 875 C CA . ALA A 1 102 ? 21.303 7.643 49.883 1.00 10.69 102 ALA A CA 1
ATOM 876 C C . ALA A 1 102 ? 21.734 6.214 50.197 1.00 10.54 102 ALA A C 1
ATOM 877 O O . ALA A 1 102 ? 21.748 5.356 49.302 1.00 11.15 102 ALA A O 1
ATOM 879 N N . LEU A 1 103 ? 22.088 5.933 51.454 1.00 10.71 103 LEU A N 1
ATOM 880 C CA . LEU A 1 103 ? 22.431 4.562 51.830 1.00 10.72 103 LEU A CA 1
ATOM 881 C C . LEU A 1 103 ? 21.223 3.653 51.683 1.00 10.84 103 LEU A C 1
ATOM 882 O O . LEU A 1 103 ? 21.354 2.499 51.256 1.00 12.12 103 LEU A O 1
ATOM 887 N N . GLY A 1 104 ? 20.038 4.154 52.027 1.00 11.43 104 GLY A N 1
ATOM 888 C CA . GLY A 1 104 ? 18.834 3.357 51.872 1.00 13.14 104 GLY A CA 1
ATOM 889 C C . GLY A 1 104 ? 18.556 3.001 50.426 1.00 13.50 104 GLY A C 1
ATOM 890 O O . GLY A 1 104 ? 18.085 1.898 50.126 1.00 14.85 104 GLY A O 1
ATOM 891 N N . GLU A 1 105 ? 18.844 3.923 49.510 1.00 13.65 105 GLU A N 1
ATOM 892 C CA . GLU A 1 105 ? 18.677 3.632 48.091 1.00 14.62 105 GLU A CA 1
ATOM 893 C C . GLU A 1 105 ? 19.662 2.562 47.643 1.00 13.68 105 GLU A C 1
ATOM 894 O O . GLU A 1 105 ? 19.302 1.663 46.871 1.00 14.21 105 GLU A O 1
ATOM 900 N N . ILE A 1 106 ? 20.895 2.623 48.145 1.00 12.47 106 ILE A N 1
ATOM 901 C CA . ILE A 1 106 ? 21.870 1.571 47.866 1.00 13.27 106 ILE A CA 1
ATOM 902 C C . ILE A 1 106 ? 21.366 0.226 48.374 1.00 13.16 106 ILE A C 1
ATOM 903 O O . ILE A 1 106 ? 21.539 -0.803 47.710 1.00 12.65 106 ILE A O 1
ATOM 908 N N . ARG A 1 107 ? 20.718 0.207 49.545 1.00 11.55 107 ARG A N 1
ATOM 909 C CA . ARG A 1 107 ? 20.168 -1.046 50.056 1.00 11.98 107 ARG A CA 1
ATOM 910 C C . ARG A 1 107 ? 19.183 -1.651 49.065 1.00 14.30 107 ARG A C 1
ATOM 911 O O . ARG A 1 107 ? 19.270 -2.840 48.735 1.00 13.64 107 ARG A O 1
ATOM 919 N N . GLY A 1 108 ? 18.242 -0.846 48.574 1.00 14.39 108 GLY A N 1
ATOM 920 C CA . GLY A 1 108 ? 17.258 -1.367 47.638 1.00 16.42 108 GLY A CA 1
ATOM 921 C C . GLY A 1 108 ? 17.886 -1.863 46.349 1.00 17.52 108 GLY A C 1
ATOM 922 O O . GLY A 1 108 ? 17.496 -2.907 45.816 1.00 18.11 108 GLY A O 1
ATOM 923 N N . GLU A 1 109 ? 18.869 -1.129 45.833 1.00 15.04 109 GLU A N 1
ATOM 924 C CA . GLU A 1 1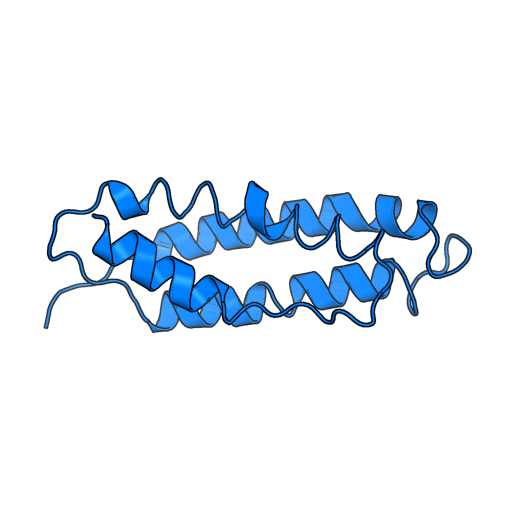09 ? 19.539 -1.553 44.607 1.00 18.73 109 GLU A CA 1
ATOM 925 C C . GLU A 1 109 ? 20.301 -2.853 44.824 1.00 15.64 109 GLU A C 1
ATOM 926 O O . GLU A 1 109 ? 20.243 -3.765 43.988 1.00 16.51 109 GLU A O 1
ATOM 932 N N . THR A 1 110 ? 21.008 -2.958 45.948 1.00 13.35 110 THR A N 1
ATOM 933 C CA . THR A 1 110 ? 21.781 -4.158 46.253 1.00 13.68 110 THR A CA 1
ATOM 934 C C . THR A 1 110 ? 20.873 -5.367 46.433 1.00 15.84 110 THR A C 1
ATOM 935 O O . THR A 1 110 ? 21.189 -6.464 45.954 1.00 14.92 110 THR A O 1
ATOM 939 N N . GLU A 1 111 ? 19.731 -5.186 47.098 1.00 13.86 111 GLU A N 1
ATOM 940 C CA . GLU A 1 111 ? 18.807 -6.302 47.288 1.00 16.92 111 GLU A CA 1
ATOM 941 C C . GLU A 1 111 ? 18.386 -6.896 45.955 1.00 16.53 111 GLU A C 1
ATOM 942 O O . GLU A 1 111 ? 18.228 -8.120 45.834 1.00 19.81 111 GLU A O 1
ATOM 948 N N . LYS A 1 112 ? 18.199 -6.051 44.940 1.00 15.46 112 LYS A N 1
ATOM 949 C CA . LYS A 1 112 ? 17.743 -6.537 43.640 1.00 19.25 112 LYS A CA 1
ATOM 950 C C . LYS A 1 112 ? 18.790 -7.399 42.937 1.00 23.89 112 LYS A C 1
ATOM 951 O O . LYS A 1 112 ? 18.429 -8.280 42.148 1.00 23.39 112 LYS A O 1
ATOM 957 N N . CYS A 1 113 ? 20.077 -7.169 43.193 1.00 18.04 113 CYS A N 1
ATOM 958 C CA . CYS A 1 113 ? 21.135 -7.850 42.452 1.00 19.21 113 CYS A CA 1
ATOM 959 C C . CYS A 1 113 ? 21.891 -8.888 43.266 1.00 12.69 113 CYS A C 1
ATOM 960 O O . CYS A 1 113 ? 22.828 -9.498 42.738 1.00 15.01 113 CYS A O 1
ATOM 963 N N . LEU A 1 114 ? 21.499 -9.124 44.519 1.00 13.30 114 LEU A N 1
ATOM 964 C CA . LEU A 1 114 ? 22.359 -9.851 45.450 1.00 12.23 114 LEU A CA 1
ATOM 965 C C . LEU A 1 114 ? 22.615 -11.292 45.014 1.00 12.59 114 LEU A C 1
ATOM 966 O O . LEU A 1 114 ? 23.743 -11.782 45.135 1.00 13.61 114 LEU A O 1
ATOM 971 N N . THR A 1 115 ? 21.595 -11.992 44.524 1.00 12.24 115 THR A N 1
ATOM 972 C CA . THR A 1 115 ? 21.757 -13.403 44.182 1.00 12.20 115 THR A CA 1
ATOM 973 C C . THR A 1 115 ? 21.903 -13.602 42.676 1.00 15.43 115 THR A C 1
ATOM 974 O O . THR A 1 115 ? 21.445 -12.795 41.860 1.00 16.06 115 THR A O 1
ATOM 978 N N . THR A 1 116 ? 22.538 -14.715 42.317 1.00 13.59 116 THR A N 1
ATOM 979 C CA . THR A 1 116 ? 22.763 -15.071 40.921 1.00 13.65 116 THR A CA 1
ATOM 980 C C . THR A 1 116 ? 22.612 -16.584 40.767 1.00 16.12 116 THR A C 1
ATOM 981 O O . THR A 1 116 ? 22.292 -17.290 41.723 1.00 16.69 116 THR A O 1
ATOM 985 N N . ARG A 1 117 ? 22.823 -17.095 39.554 1.00 14.81 117 ARG A N 1
ATOM 986 C CA . ARG A 1 117 ? 22.710 -18.526 39.317 1.00 15.19 117 ARG A CA 1
ATOM 987 C C . ARG A 1 117 ? 23.991 -19.244 39.710 1.00 16.65 117 ARG A C 1
ATOM 988 O O . ARG A 1 117 ? 25.074 -18.662 39.757 1.00 18.13 117 ARG A O 1
ATOM 996 N N . LEU A 1 118 ? 23.864 -20.547 39.923 1.00 18.19 118 LEU A N 1
ATOM 997 C CA . LEU A 1 118 ? 25.045 -21.390 40.011 1.00 22.30 118 LEU A CA 1
ATOM 998 C C . LEU A 1 118 ? 25.702 -21.533 38.645 1.00 31.47 118 LEU A C 1
ATOM 999 O O . LEU A 1 118 ? 25.054 -21.410 37.600 1.00 33.74 118 LEU A O 1
ATOM 1004 N N . LYS A 1 119 ? 27.007 -21.788 38.663 1.00 40.98 119 LYS A N 1
ATOM 1005 C CA . LYS A 1 119 ? 27.711 -22.302 37.491 1.00 48.73 119 LYS A CA 1
ATOM 1006 C C . LYS A 1 119 ? 29.083 -22.853 37.869 1.00 49.45 119 LYS A C 1
ATOM 1007 O O . LYS A 1 119 ? 29.252 -24.062 38.019 1.00 55.52 119 LYS A O 1
#

Radius of gyration: 15.77 Å; Cα contacts (8 Å, |Δi|>4): 130; chains: 1; bounding box: 25×50×29 Å

Secondary structure (DSSP, 8-state):
-HHHHHHHHHHHHTS---TTS-HHHHHHHHHHHIIIIIHHHHHHHHTS-TTPEE-HHHHHHHHHHHHHHHHHHHHHHTTT--SSSTT-HHHHHHHHHHHHHHHHHHHHHHHHHSEE---

Foldseek 3Di:
DVVQLVVLVVLVVLQDDDVVADPVLVVLLVVLCVPQPSVVVSVVCVPDPPPWDWDPVLSVVLSVQSNVLSVQLQCQQAVVPDPDHHNDPVSNVVSRVVSSVSSNVSRVSSVVRTTDDDD

Sequence (119 aa):
ARKHVQELLKTFRRRIDFDETRKSSVYLQSSAKFFGVQSQLRREPLTTKKVLNYWDDVKLSKTCLDRMVTKVNNDVKETFYAGFSYACESHNQYSVDCLEAAKPSYLTALGEIRGETEKCLTTRLK